Protein AF-A0A965AYB9-F1 (afdb_monomer_lite)

Structure (mmCIF, N/CA/C/O backbone):
data_AF-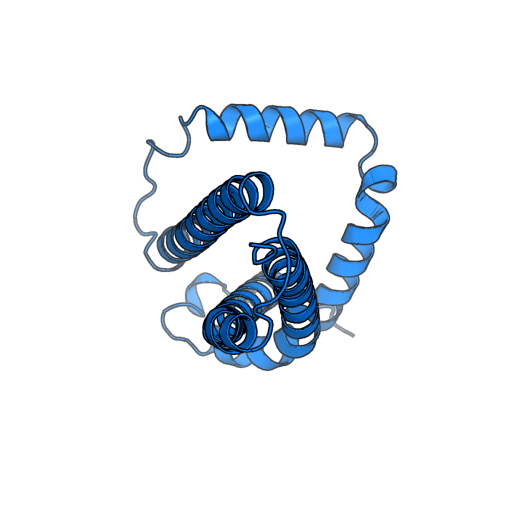A0A965AYB9-F1
#
_entry.id   AF-A0A965AYB9-F1
#
loop_
_atom_site.group_PDB
_atom_site.id
_atom_site.type_symbol
_atom_site.label_atom_id
_atom_site.label_alt_id
_atom_site.label_comp_id
_atom_site.label_asym_id
_atom_site.label_entity_id
_atom_site.label_seq_id
_atom_site.pdbx_PDB_ins_code
_atom_site.Cartn_x
_atom_site.Cartn_y
_atom_site.Cartn_z
_atom_site.occupancy
_atom_site.B_iso_or_equiv
_atom_site.auth_seq_id
_atom_site.auth_comp_id
_atom_site.auth_asym_id
_atom_site.auth_atom_id
_atom_site.pdbx_PDB_model_num
ATOM 1 N N . TYR A 1 1 ? -19.862 4.940 24.174 1.00 39.53 1 TYR A N 1
ATOM 2 C CA . TYR A 1 1 ? -19.036 5.084 22.975 1.00 39.53 1 TYR A CA 1
ATOM 3 C C . TYR A 1 1 ? -18.343 3.786 22.546 1.00 39.53 1 TYR A C 1
ATOM 5 O O . TYR A 1 1 ? -17.367 3.464 23.167 1.00 39.53 1 TYR A O 1
ATOM 13 N N . SER A 1 2 ? -18.783 3.047 21.524 1.00 44.81 2 SER A N 1
ATOM 14 C CA . SER A 1 2 ? -18.111 1.860 20.930 1.00 44.81 2 SER A CA 1
ATOM 15 C C . SER A 1 2 ? -17.650 2.158 19.507 1.00 44.81 2 SER A C 1
ATOM 17 O O . SER A 1 2 ? -17.828 1.369 18.578 1.00 44.81 2 SER A O 1
ATOM 19 N N . ARG A 1 3 ? -17.245 3.408 19.298 1.00 53.06 3 ARG A N 1
ATOM 20 C CA . ARG A 1 3 ? -17.152 3.992 17.964 1.00 53.06 3 ARG A CA 1
ATOM 21 C C . ARG A 1 3 ? -15.819 3.664 17.267 1.00 53.06 3 ARG A C 1
ATOM 23 O O . ARG A 1 3 ? -15.675 4.066 16.118 1.00 53.06 3 ARG A O 1
ATOM 30 N N . GLY A 1 4 ? -14.873 2.973 17.916 1.00 57.94 4 GLY A N 1
ATOM 31 C CA . GLY A 1 4 ? -13.568 2.625 17.340 1.00 57.94 4 GLY A CA 1
ATOM 32 C C . GLY A 1 4 ? -13.512 1.219 16.766 1.00 57.94 4 GLY A C 1
ATOM 33 O O . GLY A 1 4 ? -13.214 1.123 15.589 1.00 57.94 4 GLY A O 1
ATOM 34 N N . LEU A 1 5 ? -13.908 0.159 17.488 1.00 60.31 5 LEU A N 1
ATOM 35 C CA . LEU A 1 5 ? -13.745 -1.230 17.005 1.00 60.31 5 LEU A CA 1
ATOM 36 C C . LEU A 1 5 ? -14.283 -1.453 15.582 1.00 60.31 5 LEU A C 1
ATOM 38 O O . LEU A 1 5 ? -13.597 -2.006 14.729 1.00 60.31 5 LEU A O 1
ATOM 42 N N . VAL A 1 6 ? -15.505 -0.997 15.299 1.00 65.88 6 VAL A N 1
ATOM 43 C CA . VAL A 1 6 ? -16.119 -1.162 13.970 1.00 65.88 6 VAL A CA 1
ATOM 44 C C . VAL A 1 6 ? -15.377 -0.345 12.910 1.00 65.88 6 VAL A C 1
ATOM 46 O O . VAL A 1 6 ? -15.186 -0.812 11.791 1.00 65.88 6 VAL A O 1
ATOM 49 N N . ARG A 1 7 ? -14.918 0.860 13.260 1.00 65.06 7 ARG A N 1
ATOM 50 C CA . ARG A 1 7 ? -14.134 1.713 12.363 1.00 65.06 7 ARG A CA 1
ATOM 51 C C . ARG A 1 7 ? -12.743 1.118 12.109 1.00 65.06 7 ARG A C 1
ATOM 53 O O . ARG A 1 7 ? -12.277 1.182 10.978 1.00 65.06 7 ARG A O 1
ATOM 60 N N . GLU A 1 8 ? -12.129 0.509 13.119 1.00 66.25 8 GLU A N 1
ATOM 61 C CA . GLU A 1 8 ? -10.843 -0.191 13.049 1.00 66.25 8 GLU A CA 1
ATOM 62 C C . GLU A 1 8 ? -10.939 -1.432 12.151 1.00 66.25 8 GLU A C 1
ATOM 64 O O . GLU A 1 8 ? -10.139 -1.605 11.236 1.00 66.25 8 GLU A O 1
ATOM 69 N N . VAL A 1 9 ? -11.968 -2.266 12.346 1.00 73.06 9 VAL A N 1
ATOM 70 C CA . VAL A 1 9 ? -12.203 -3.454 11.512 1.00 73.06 9 VAL A CA 1
ATOM 71 C C . VAL A 1 9 ? -12.482 -3.045 10.067 1.00 73.06 9 VAL A C 1
ATOM 73 O O . VAL A 1 9 ? -11.908 -3.628 9.152 1.00 73.06 9 VAL A O 1
ATOM 76 N N . MET A 1 10 ? -13.290 -2.005 9.836 1.00 67.88 10 MET A N 1
ATOM 77 C CA . MET A 1 10 ? -13.498 -1.474 8.484 1.00 67.88 10 MET A CA 1
ATOM 78 C C . MET A 1 10 ? -12.223 -0.904 7.866 1.00 67.88 10 MET A C 1
ATOM 80 O O . MET A 1 10 ? -12.056 -0.987 6.653 1.00 67.88 10 MET A O 1
ATOM 84 N N . ALA A 1 11 ? -11.322 -0.344 8.672 1.00 69.94 11 ALA A N 1
ATOM 85 C CA . ALA A 1 11 ? -10.041 0.139 8.192 1.00 69.94 11 ALA A CA 1
ATOM 86 C C . ALA A 1 11 ? -9.145 -1.025 7.743 1.00 69.94 11 ALA A C 1
ATOM 88 O O . ALA A 1 11 ? -8.633 -0.986 6.629 1.00 69.94 11 ALA A O 1
ATOM 89 N N . ILE A 1 12 ? -9.035 -2.092 8.540 1.00 76.75 12 ILE A N 1
ATOM 90 C CA . ILE A 1 12 ? -8.299 -3.311 8.160 1.00 76.75 12 ILE A CA 1
ATOM 91 C C . ILE A 1 12 ? -8.902 -3.923 6.890 1.00 76.75 12 ILE A C 1
ATOM 93 O O . ILE A 1 12 ? -8.178 -4.208 5.939 1.00 76.75 12 ILE A O 1
ATOM 97 N N . VAL A 1 13 ? -10.230 -4.056 6.834 1.00 80.44 13 VAL A N 1
ATOM 98 C CA . VAL A 1 13 ? -10.937 -4.543 5.640 1.00 80.44 13 VAL A CA 1
ATOM 99 C C . VAL A 1 13 ? -10.667 -3.639 4.437 1.00 80.44 13 VAL A C 1
ATOM 101 O O . VAL A 1 13 ? -10.411 -4.147 3.354 1.00 80.44 13 VAL A O 1
ATOM 104 N N . GLY A 1 14 ? -10.653 -2.317 4.612 1.00 80.94 14 GLY A N 1
ATOM 105 C CA . GLY A 1 14 ? -10.335 -1.363 3.550 1.00 80.94 14 GLY A CA 1
ATOM 106 C C . GLY A 1 14 ? -8.925 -1.544 2.985 1.00 80.94 14 GLY A C 1
ATOM 107 O O . GLY A 1 14 ? -8.753 -1.491 1.771 1.00 80.94 14 GLY A O 1
ATOM 108 N N . TRP A 1 15 ? -7.936 -1.828 3.836 1.00 83.75 15 TRP A N 1
ATOM 109 C CA . TRP A 1 15 ? -6.570 -2.142 3.404 1.00 83.75 15 TRP A CA 1
ATOM 110 C C . TRP A 1 15 ? -6.481 -3.483 2.673 1.00 83.75 15 TRP A C 1
ATOM 112 O O . TRP A 1 15 ? -5.838 -3.559 1.629 1.00 83.75 15 TRP A O 1
ATOM 122 N N . VAL A 1 16 ? -7.167 -4.519 3.166 1.00 87.38 16 VAL A N 1
ATOM 123 C CA . VAL A 1 16 ? -7.220 -5.832 2.500 1.00 87.38 16 VAL A CA 1
ATOM 124 C C . VAL A 1 16 ? -7.897 -5.723 1.133 1.00 87.38 16 VAL A C 1
ATOM 126 O O . VAL A 1 16 ? -7.363 -6.203 0.138 1.00 87.38 16 VAL A O 1
ATOM 129 N N . VAL A 1 17 ? -9.040 -5.038 1.054 1.00 86.75 17 VAL A N 1
ATOM 130 C CA . VAL A 1 17 ? -9.758 -4.799 -0.206 1.00 86.75 17 VAL A CA 1
ATOM 131 C C . VAL A 1 17 ? -8.903 -3.983 -1.173 1.00 86.75 17 VAL A C 1
ATOM 133 O O . VAL A 1 17 ? -8.857 -4.311 -2.355 1.00 86.75 17 VAL A O 1
ATOM 136 N N . ALA A 1 18 ? -8.190 -2.963 -0.687 1.00 86.06 18 ALA A N 1
ATOM 137 C CA . ALA A 1 18 ? -7.279 -2.186 -1.518 1.00 86.06 18 ALA A CA 1
ATOM 138 C C . ALA A 1 18 ? -6.120 -3.028 -2.057 1.00 86.06 18 ALA A C 1
ATOM 140 O O . ALA A 1 18 ? -5.793 -2.899 -3.233 1.00 86.06 18 ALA A O 1
ATOM 141 N N . ALA A 1 19 ? -5.533 -3.908 -1.242 1.00 87.69 19 ALA A N 1
ATOM 142 C CA . ALA A 1 19 ? -4.457 -4.799 -1.672 1.00 87.69 19 ALA A CA 1
ATOM 143 C C . ALA A 1 19 ? -4.936 -5.792 -2.741 1.00 87.69 19 ALA A C 1
ATOM 145 O O . ALA A 1 19 ? -4.285 -5.946 -3.771 1.00 87.69 19 ALA A O 1
ATOM 146 N N . ILE A 1 20 ? -6.106 -6.407 -2.537 1.00 90.88 20 ILE A N 1
ATOM 147 C CA . ILE A 1 20 ? -6.713 -7.320 -3.517 1.00 90.88 20 ILE A CA 1
ATOM 148 C C . ILE A 1 20 ? -7.018 -6.575 -4.821 1.00 90.88 20 ILE A C 1
ATOM 150 O O . ILE A 1 20 ? -6.674 -7.052 -5.899 1.00 90.88 20 ILE A O 1
ATOM 154 N N . ALA A 1 21 ? -7.627 -5.390 -4.738 1.00 89.44 21 ALA A N 1
ATOM 155 C CA . ALA A 1 21 ? -7.917 -4.576 -5.913 1.00 89.44 21 ALA A CA 1
ATOM 156 C C . ALA A 1 21 ? -6.629 -4.178 -6.649 1.00 89.44 21 ALA A C 1
ATOM 158 O O . ALA A 1 21 ? -6.549 -4.328 -7.863 1.00 89.44 21 ALA A O 1
ATOM 159 N N . ALA A 1 22 ? -5.599 -3.734 -5.930 1.00 89.31 22 ALA A N 1
ATOM 160 C CA . ALA A 1 22 ? -4.306 -3.409 -6.517 1.00 89.31 22 ALA A CA 1
ATOM 161 C C . ALA A 1 22 ? -3.689 -4.600 -7.251 1.00 89.31 22 ALA A C 1
ATOM 163 O O . ALA A 1 22 ? -3.247 -4.445 -8.386 1.00 89.31 22 ALA A O 1
ATOM 164 N N . PHE A 1 23 ? -3.731 -5.794 -6.657 1.00 90.19 23 PHE A N 1
ATOM 165 C CA . PHE A 1 23 ? -3.224 -7.009 -7.288 1.00 90.19 23 PHE A CA 1
ATOM 166 C C . PHE A 1 23 ? -3.955 -7.305 -8.603 1.00 90.19 23 PHE A C 1
ATOM 168 O O . PHE A 1 23 ? -3.322 -7.479 -9.639 1.00 90.19 23 PHE A O 1
ATOM 175 N N . VAL A 1 24 ? -5.291 -7.258 -8.585 1.00 90.94 24 VAL A N 1
ATOM 176 C CA . VAL A 1 24 ? -6.139 -7.568 -9.748 1.00 90.94 24 VAL A CA 1
ATOM 177 C C . VAL A 1 24 ? -6.030 -6.522 -10.864 1.00 90.94 24 VAL A C 1
ATOM 179 O O . VAL A 1 24 ? -6.010 -6.878 -12.040 1.00 90.94 24 VAL A O 1
ATOM 182 N N . PHE A 1 25 ? -5.979 -5.234 -10.522 1.00 88.44 25 PHE A N 1
ATOM 183 C CA . PHE A 1 25 ? -6.026 -4.143 -11.502 1.00 88.44 25 PHE A CA 1
ATOM 184 C C . PHE A 1 25 ? -4.640 -3.655 -11.948 1.00 88.44 25 PHE A C 1
ATOM 186 O O . PHE A 1 25 ? -4.546 -2.976 -12.971 1.00 88.44 25 PHE A O 1
ATOM 193 N N . SER A 1 26 ? -3.560 -4.009 -11.243 1.00 86.75 26 SER A N 1
ATOM 194 C CA . SER A 1 26 ? -2.197 -3.598 -11.613 1.00 86.75 26 SER A CA 1
ATOM 195 C C . SER A 1 26 ? -1.800 -3.924 -13.062 1.00 86.75 26 SER A C 1
ATOM 197 O O . SER A 1 26 ? -1.262 -3.019 -13.705 1.00 86.75 26 SER A O 1
ATOM 199 N N . PRO A 1 27 ? -2.126 -5.096 -13.658 1.00 87.38 27 PRO A N 1
ATOM 200 C CA . PRO A 1 27 ? -1.725 -5.392 -15.037 1.00 87.38 27 PRO A CA 1
ATOM 201 C C . PRO A 1 27 ? -2.463 -4.522 -16.060 1.00 87.38 27 PRO A C 1
ATOM 203 O O . PRO A 1 27 ? -1.925 -4.194 -17.112 1.00 87.38 27 PRO A O 1
ATOM 206 N N . GLN A 1 28 ? -3.694 -4.109 -15.741 1.00 88.25 28 GLN A N 1
ATOM 207 C CA . GLN A 1 28 ? -4.515 -3.255 -16.605 1.00 88.25 28 GLN A CA 1
ATOM 208 C C . GLN A 1 28 ? -4.053 -1.794 -16.570 1.00 88.25 28 GLN A C 1
ATOM 210 O O . GLN A 1 28 ? -4.199 -1.079 -17.556 1.00 88.25 28 GLN A O 1
ATOM 215 N N . VAL A 1 29 ? -3.495 -1.350 -15.441 1.00 84.06 29 VAL A N 1
ATOM 216 C CA . VAL A 1 29 ? -3.020 0.028 -15.229 1.00 84.06 29 VAL A CA 1
ATOM 217 C C . VAL A 1 29 ? -1.563 0.215 -15.664 1.00 84.06 29 VAL A C 1
ATOM 219 O O . VAL A 1 29 ? -1.156 1.326 -15.995 1.00 84.06 29 VAL A O 1
ATOM 222 N N . MET A 1 30 ? -0.800 -0.872 -15.758 1.00 84.81 30 MET A N 1
ATOM 223 C CA . MET A 1 30 ? 0.573 -0.890 -16.263 1.00 84.81 30 MET A CA 1
ATOM 224 C C . MET A 1 30 ? 0.815 -0.162 -17.592 1.00 84.81 30 MET A C 1
ATOM 226 O O . MET A 1 30 ? 1.727 0.671 -17.627 1.00 84.81 30 MET A O 1
ATOM 230 N N . PRO A 1 31 ? 0.043 -0.394 -18.670 1.00 83.75 31 PRO A N 1
ATOM 231 C CA . PRO A 1 31 ? 0.231 0.363 -19.907 1.00 83.75 31 PRO A CA 1
ATOM 232 C C . PRO A 1 31 ? -0.028 1.863 -19.710 1.00 83.75 31 PRO A C 1
ATOM 234 O O . PRO A 1 31 ? 0.747 2.679 -20.200 1.00 83.75 31 PRO A O 1
ATOM 237 N N . LEU A 1 32 ? -1.040 2.235 -18.915 1.00 81.62 32 LEU A N 1
ATOM 238 C CA . LEU A 1 32 ? -1.364 3.640 -18.648 1.00 81.62 32 LEU A CA 1
ATOM 239 C C . LEU A 1 32 ? -0.224 4.347 -17.908 1.00 81.62 32 LEU A C 1
ATOM 241 O O . LEU A 1 32 ? 0.080 5.489 -18.222 1.00 81.62 32 LEU A O 1
ATOM 245 N N . ILE A 1 33 ? 0.419 3.680 -16.944 1.00 76.88 33 ILE A N 1
ATOM 246 C CA . ILE A 1 33 ? 1.554 4.235 -16.190 1.00 76.88 33 ILE A CA 1
ATOM 247 C C . ILE A 1 33 ? 2.756 4.485 -17.111 1.00 76.88 33 ILE A C 1
ATOM 249 O O . ILE A 1 33 ? 3.414 5.520 -16.990 1.00 76.88 33 ILE A O 1
ATOM 253 N N . LYS A 1 34 ? 3.024 3.568 -18.050 1.00 78.25 34 LYS A N 1
ATOM 254 C CA . LYS A 1 34 ? 4.111 3.705 -19.032 1.00 78.25 34 LYS A CA 1
ATOM 255 C C . LYS A 1 34 ? 3.895 4.862 -20.008 1.00 78.25 34 LYS A C 1
ATOM 257 O O . LYS A 1 34 ? 4.865 5.473 -20.443 1.00 78.25 34 LYS A O 1
ATOM 262 N N . GLU A 1 35 ? 2.645 5.190 -20.327 1.00 80.12 35 GLU A N 1
ATOM 263 C CA . GLU A 1 35 ? 2.304 6.312 -21.211 1.00 80.12 35 GLU A CA 1
ATOM 264 C C . GLU A 1 35 ? 2.438 7.687 -20.540 1.00 80.12 35 GLU A C 1
ATOM 266 O O . GLU A 1 35 ? 2.436 8.711 -21.225 1.00 80.12 35 GLU A O 1
ATOM 271 N N . ILE A 1 36 ? 2.579 7.750 -19.210 1.00 75.81 36 ILE A N 1
ATOM 272 C CA . ILE A 1 36 ? 2.724 9.02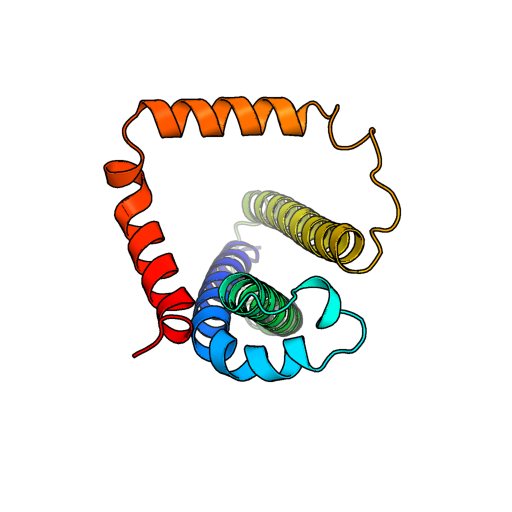4 -18.504 1.00 75.81 36 ILE A CA 1
ATOM 273 C C . ILE A 1 36 ? 4.102 9.616 -18.837 1.00 75.81 36 ILE A C 1
ATOM 275 O O . ILE A 1 36 ? 5.117 9.053 -18.425 1.00 75.81 36 ILE A O 1
ATOM 279 N N . PRO A 1 37 ? 4.186 10.791 -19.487 1.00 65.44 37 PRO A N 1
ATOM 280 C CA . PRO A 1 37 ? 5.450 11.335 -19.992 1.00 65.44 37 PRO A CA 1
ATOM 281 C C . PRO A 1 37 ? 6.475 11.649 -18.893 1.00 65.44 37 PRO A C 1
ATOM 283 O O . PRO A 1 37 ? 7.670 11.677 -19.164 1.00 65.44 37 PRO A O 1
ATOM 286 N N . MET A 1 38 ? 6.023 11.854 -17.652 1.00 69.75 38 MET A N 1
ATOM 287 C CA . MET A 1 38 ? 6.892 12.097 -16.495 1.00 69.75 38 MET A CA 1
ATOM 288 C C . MET A 1 38 ? 7.327 10.812 -15.773 1.00 69.75 38 MET A C 1
ATOM 290 O O . MET A 1 38 ? 8.223 10.877 -14.947 1.00 69.75 38 MET A O 1
ATOM 294 N N . VAL A 1 39 ? 6.687 9.662 -16.025 1.00 66.44 39 VAL A N 1
ATOM 295 C CA . VAL A 1 39 ? 6.908 8.409 -15.271 1.00 66.44 39 VAL A CA 1
ATOM 296 C C . VAL A 1 39 ? 7.441 7.298 -16.179 1.00 66.44 39 VAL A C 1
ATOM 298 O O . VAL A 1 39 ? 8.356 6.578 -15.790 1.00 66.44 39 VAL A O 1
ATOM 301 N N . GLY A 1 40 ? 6.944 7.201 -17.413 1.00 67.56 40 GLY A N 1
ATOM 302 C CA . GLY A 1 40 ? 7.389 6.243 -18.428 1.00 67.56 40 GLY A CA 1
ATOM 303 C C . GLY A 1 40 ? 8.907 6.225 -18.651 1.00 67.56 40 GLY A C 1
ATOM 304 O O . GLY A 1 40 ? 9.501 5.152 -18.562 1.00 67.56 40 GLY A O 1
ATOM 305 N N . PRO A 1 41 ? 9.578 7.381 -18.838 1.00 69.56 41 PRO A N 1
ATOM 306 C CA . PRO A 1 41 ? 11.035 7.423 -19.004 1.00 69.56 41 PRO A CA 1
ATOM 307 C C . PRO A 1 41 ? 11.823 6.968 -17.766 1.00 69.56 41 PRO A C 1
ATOM 309 O O . PRO A 1 41 ? 12.966 6.545 -17.890 1.00 69.56 41 PRO A O 1
ATOM 312 N N . ILE A 1 42 ? 11.221 7.067 -16.577 1.00 68.06 42 ILE A N 1
ATOM 313 C CA . ILE A 1 42 ? 11.852 6.766 -15.283 1.00 68.06 42 ILE A CA 1
ATOM 314 C C . ILE A 1 42 ? 11.776 5.269 -14.982 1.00 68.06 42 ILE A C 1
ATOM 316 O O . ILE A 1 42 ? 12.716 4.688 -14.447 1.00 68.06 42 ILE A O 1
ATOM 320 N N . LEU A 1 43 ? 10.662 4.638 -15.354 1.00 72.00 43 LEU A N 1
ATOM 321 C CA . LEU A 1 43 ? 10.470 3.193 -15.229 1.00 72.00 43 LEU A CA 1
ATOM 322 C C . LEU A 1 43 ? 11.262 2.404 -16.284 1.00 72.00 43 LEU A C 1
ATOM 324 O O . LEU A 1 43 ? 11.564 1.229 -16.065 1.00 72.00 43 LEU A O 1
ATOM 328 N N . GLY A 1 44 ? 11.619 3.049 -17.401 1.00 71.38 44 GLY A N 1
ATOM 329 C CA . GLY A 1 44 ? 12.345 2.439 -18.513 1.00 71.38 44 GLY A CA 1
ATOM 330 C C . GLY A 1 44 ? 11.564 1.301 -19.181 1.00 71.38 44 GLY A C 1
ATOM 331 O O . GLY A 1 44 ? 10.345 1.181 -19.041 1.00 71.38 44 GLY A O 1
ATOM 332 N N . ASP A 1 45 ? 12.279 0.420 -19.882 1.00 72.81 45 ASP A N 1
ATOM 333 C CA . ASP A 1 45 ? 11.689 -0.772 -20.515 1.00 72.81 45 ASP A CA 1
ATOM 334 C C . ASP A 1 45 ? 11.408 -1.913 -19.519 1.00 72.81 45 ASP A C 1
ATOM 336 O O . ASP A 1 45 ? 10.851 -2.953 -19.877 1.00 72.81 45 ASP A O 1
ATOM 340 N N . SER A 1 46 ? 11.737 -1.710 -18.241 1.00 80.56 46 SER A N 1
ATOM 341 C CA . SER A 1 46 ? 11.598 -2.707 -17.186 1.00 80.56 46 SER A CA 1
ATOM 342 C C . SER A 1 46 ? 10.128 -2.980 -16.873 1.00 80.56 46 SER A C 1
ATOM 344 O O . SER A 1 46 ? 9.423 -2.192 -16.229 1.00 80.56 46 SER A O 1
ATOM 346 N N . CYS A 1 47 ? 9.656 -4.139 -17.327 1.00 83.00 47 CYS A N 1
ATOM 347 C CA . CYS A 1 47 ? 8.296 -4.599 -17.079 1.00 83.00 47 CYS A CA 1
ATOM 348 C C . CYS A 1 47 ? 8.016 -4.753 -15.572 1.00 83.00 47 CYS A C 1
ATOM 350 O O . CYS A 1 47 ? 7.017 -4.229 -15.081 1.00 83.00 47 CYS A O 1
ATOM 352 N N . GLU A 1 48 ? 8.944 -5.350 -14.822 1.00 83.50 48 GLU A N 1
ATOM 353 C CA . GLU A 1 48 ? 8.815 -5.569 -13.374 1.00 83.50 48 GLU A CA 1
ATOM 354 C C . GLU A 1 48 ? 8.626 -4.262 -12.587 1.00 83.50 48 GLU A C 1
ATOM 356 O O . GLU A 1 48 ? 7.722 -4.133 -11.762 1.00 83.50 48 GLU A O 1
ATOM 361 N N . LEU A 1 49 ? 9.430 -3.240 -12.888 1.00 80.25 49 LEU A N 1
ATOM 362 C CA . LEU A 1 49 ? 9.302 -1.926 -12.250 1.00 80.25 49 LEU A CA 1
ATOM 363 C C . LEU A 1 49 ? 7.952 -1.275 -12.564 1.00 80.25 49 LEU A C 1
ATOM 365 O O . LEU A 1 49 ? 7.334 -0.651 -11.699 1.00 80.25 49 LEU A O 1
ATOM 369 N N . SER A 1 50 ? 7.464 -1.460 -13.789 1.00 83.19 50 SER A N 1
ATOM 370 C CA . SER A 1 50 ? 6.195 -0.888 -14.229 1.00 83.19 50 SER A CA 1
ATOM 371 C C . SER A 1 50 ? 4.992 -1.548 -13.558 1.00 83.19 50 SER A C 1
ATOM 373 O O . SER A 1 50 ? 4.059 -0.845 -13.164 1.00 83.19 50 SER A O 1
ATOM 375 N N . ILE A 1 51 ? 4.999 -2.873 -13.378 1.00 85.81 51 ILE A N 1
ATOM 376 C CA . ILE A 1 51 ? 3.900 -3.571 -12.697 1.00 85.81 51 ILE A CA 1
ATOM 377 C C . ILE A 1 51 ? 3.860 -3.224 -11.201 1.00 85.81 51 ILE A C 1
ATOM 379 O O . ILE A 1 51 ? 2.782 -2.956 -10.667 1.00 85.81 51 ILE A O 1
ATOM 383 N N . ILE A 1 52 ? 5.021 -3.091 -10.547 1.00 82.75 52 ILE A N 1
ATOM 384 C CA . ILE A 1 52 ? 5.117 -2.664 -9.141 1.00 82.75 52 ILE A CA 1
ATOM 385 C C . ILE A 1 52 ? 4.602 -1.228 -8.967 1.00 82.75 52 ILE A C 1
ATOM 387 O O . ILE A 1 52 ? 3.798 -0.958 -8.071 1.00 82.75 52 ILE A O 1
ATOM 391 N N . ALA A 1 53 ? 5.009 -0.304 -9.843 1.00 84.00 53 ALA A N 1
ATOM 392 C CA . ALA A 1 53 ? 4.525 1.076 -9.818 1.00 84.00 53 ALA A CA 1
ATOM 393 C C . ALA A 1 53 ? 3.000 1.153 -10.017 1.00 84.00 53 ALA A C 1
ATOM 395 O O . ALA A 1 53 ? 2.311 1.925 -9.347 1.00 84.00 53 ALA A O 1
ATOM 396 N N . SER A 1 54 ? 2.460 0.303 -10.889 1.00 85.00 54 SER A N 1
ATOM 397 C CA . SER A 1 54 ? 1.023 0.228 -11.174 1.00 85.00 54 SER A CA 1
ATOM 398 C C . SER A 1 54 ? 0.232 -0.326 -10.002 1.00 85.00 54 SER A C 1
ATOM 400 O O . SER A 1 54 ? -0.807 0.228 -9.643 1.00 85.00 54 SER A O 1
ATOM 402 N N . PHE A 1 55 ? 0.749 -1.370 -9.352 1.00 88.75 55 PHE A N 1
ATOM 403 C CA . PHE A 1 55 ? 0.201 -1.881 -8.101 1.00 88.75 55 PHE A CA 1
ATOM 404 C C . PHE A 1 55 ? 0.139 -0.778 -7.040 1.00 88.75 55 PHE A C 1
ATOM 406 O O . PHE A 1 55 ? -0.927 -0.533 -6.474 1.00 88.75 55 PHE A O 1
ATOM 413 N N . ALA A 1 56 ? 1.242 -0.057 -6.816 1.00 85.12 56 ALA A N 1
ATOM 414 C CA . ALA A 1 56 ? 1.301 1.022 -5.832 1.00 85.12 56 ALA A CA 1
ATOM 415 C C . ALA A 1 56 ? 0.308 2.157 -6.144 1.00 85.12 56 ALA A C 1
ATOM 417 O O . ALA A 1 56 ? -0.376 2.650 -5.242 1.00 85.12 56 ALA A O 1
ATOM 418 N N . ALA A 1 57 ? 0.183 2.544 -7.416 1.00 83.62 57 ALA A N 1
ATOM 419 C CA . ALA A 1 57 ? -0.752 3.575 -7.850 1.00 83.62 57 ALA A CA 1
ATOM 420 C C . ALA A 1 57 ? -2.214 3.169 -7.610 1.00 83.62 57 ALA A C 1
ATOM 422 O O . ALA A 1 57 ? -2.972 3.923 -6.994 1.00 83.62 57 ALA A O 1
ATOM 423 N N . VAL A 1 58 ? -2.609 1.963 -8.034 1.00 85.56 58 VAL A N 1
ATOM 424 C CA . VAL A 1 58 ? -3.969 1.453 -7.804 1.00 85.56 58 VAL A CA 1
ATOM 425 C C . VAL A 1 58 ? -4.252 1.335 -6.312 1.00 85.56 58 VAL A C 1
ATOM 427 O O . VAL A 1 58 ? -5.301 1.779 -5.848 1.00 85.56 58 VAL A O 1
ATOM 430 N N . PHE A 1 59 ? -3.308 0.789 -5.548 1.00 85.81 59 PHE A N 1
ATOM 431 C CA . PHE A 1 59 ? -3.429 0.650 -4.104 1.00 85.81 59 PHE A CA 1
ATOM 432 C C . PHE A 1 59 ? -3.703 1.994 -3.419 1.00 85.81 59 PHE A C 1
ATOM 434 O O . PHE A 1 59 ? -4.645 2.113 -2.631 1.00 85.81 59 PHE A O 1
ATOM 441 N N . ALA A 1 60 ? -2.936 3.029 -3.773 1.00 80.62 60 ALA A N 1
ATOM 442 C CA . ALA A 1 60 ? -3.112 4.376 -3.246 1.00 80.62 60 ALA A CA 1
ATOM 443 C C . ALA A 1 60 ? -4.483 4.969 -3.611 1.00 80.62 60 ALA A C 1
ATOM 445 O O . ALA A 1 60 ? -5.159 5.531 -2.745 1.00 80.62 60 ALA A O 1
ATOM 446 N N . ILE A 1 61 ? -4.924 4.812 -4.864 1.00 80.88 61 ILE A N 1
ATOM 447 C CA . ILE A 1 61 ? -6.229 5.301 -5.332 1.00 80.88 61 ILE A CA 1
ATOM 448 C C . ILE A 1 61 ? -7.368 4.601 -4.584 1.00 80.88 61 ILE A C 1
ATOM 450 O O . ILE A 1 61 ? -8.265 5.267 -4.064 1.00 80.88 61 ILE A O 1
ATOM 454 N N . VAL A 1 62 ? -7.329 3.272 -4.472 1.00 82.44 62 VAL A N 1
ATOM 455 C CA . VAL A 1 62 ? -8.380 2.506 -3.788 1.00 82.44 62 VAL A CA 1
ATOM 456 C C . VAL A 1 62 ? -8.418 2.844 -2.299 1.00 82.44 62 VAL A C 1
ATOM 458 O O . VAL A 1 62 ? -9.504 3.030 -1.750 1.00 82.44 62 VAL A O 1
ATOM 461 N N . LEU A 1 63 ? -7.265 3.017 -1.646 1.00 77.12 63 LEU A N 1
ATOM 462 C CA . LEU A 1 63 ? -7.209 3.484 -0.260 1.00 77.12 63 LEU A CA 1
ATOM 463 C C . LEU A 1 63 ? -7.762 4.899 -0.089 1.00 77.12 63 LEU A C 1
ATOM 465 O O . LEU A 1 63 ? -8.439 5.170 0.906 1.00 77.12 63 LEU A O 1
ATOM 469 N N . LEU A 1 64 ? -7.492 5.804 -1.030 1.00 73.31 64 LEU A N 1
ATOM 470 C CA . LEU A 1 64 ? -8.026 7.164 -1.016 1.00 73.31 64 LEU A CA 1
ATOM 471 C C . LEU A 1 64 ? -9.553 7.142 -1.112 1.00 73.31 64 LEU A C 1
ATOM 473 O O . LEU A 1 64 ? -10.226 7.783 -0.302 1.00 73.31 64 LEU A O 1
ATOM 477 N N . ILE A 1 65 ? -10.091 6.346 -2.038 1.00 72.88 65 ILE A N 1
ATOM 478 C CA . ILE A 1 65 ? -11.530 6.140 -2.209 1.00 72.88 65 ILE A CA 1
ATOM 479 C C . ILE A 1 65 ? -12.128 5.529 -0.935 1.00 72.88 65 ILE A C 1
ATOM 481 O O . ILE A 1 65 ? -13.036 6.113 -0.346 1.00 72.88 65 ILE A O 1
ATOM 485 N N . ALA A 1 66 ? -11.588 4.408 -0.445 1.00 71.81 66 ALA A N 1
ATOM 486 C CA . ALA A 1 66 ? -12.063 3.732 0.766 1.00 71.81 66 ALA A CA 1
ATOM 487 C C . ALA A 1 66 ? -12.068 4.669 1.984 1.00 71.81 66 ALA A C 1
ATOM 489 O O . ALA A 1 66 ? -13.022 4.700 2.761 1.00 71.81 66 ALA A O 1
ATOM 490 N N . SER A 1 67 ? -11.041 5.509 2.104 1.00 65.44 67 SER A N 1
ATOM 491 C CA . SER A 1 67 ? -10.917 6.498 3.172 1.00 65.44 67 SER A CA 1
ATOM 492 C C . SER A 1 67 ? -11.990 7.586 3.151 1.00 65.44 67 SER A C 1
ATOM 494 O O . SER A 1 67 ? -12.281 8.160 4.203 1.00 65.44 67 SER A O 1
ATOM 496 N N . PHE A 1 68 ? -12.568 7.882 1.985 1.00 62.94 68 PHE A N 1
ATOM 497 C CA . PHE A 1 68 ? -13.683 8.817 1.848 1.00 62.94 68 PHE A CA 1
ATOM 498 C C . PHE A 1 68 ? -15.005 8.209 2.350 1.00 62.94 68 PHE A C 1
ATOM 500 O O . PHE A 1 68 ? -15.850 8.919 2.894 1.00 62.94 68 PHE A O 1
ATOM 507 N N . PHE A 1 69 ? -15.164 6.884 2.256 1.00 59.69 69 PHE A N 1
ATOM 508 C CA . PHE A 1 69 ? -16.362 6.164 2.711 1.00 59.69 69 PHE A CA 1
ATOM 509 C C . PHE A 1 69 ? -16.364 5.834 4.216 1.00 59.69 69 PHE A C 1
ATOM 511 O O . PHE A 1 69 ? -17.432 5.737 4.826 1.00 59.69 69 PHE A O 1
ATOM 518 N N . THR A 1 70 ? -15.196 5.731 4.855 1.00 57.34 70 THR A N 1
ATOM 519 C CA . THR A 1 70 ? -15.051 5.466 6.302 1.00 57.34 70 THR A CA 1
ATOM 520 C C . THR A 1 70 ? -15.828 6.427 7.228 1.00 57.34 70 THR A C 1
ATOM 522 O O . THR A 1 70 ? -16.476 5.951 8.171 1.00 57.34 70 THR A O 1
ATOM 525 N N . PRO A 1 71 ? -15.824 7.765 7.033 1.00 52.91 71 PRO A N 1
ATOM 526 C CA . PRO A 1 71 ? -16.614 8.663 7.877 1.00 52.91 71 PRO A CA 1
ATOM 527 C C . PRO A 1 71 ? -18.130 8.481 7.689 1.00 52.91 71 PRO A C 1
ATOM 529 O O . PRO A 1 71 ? -18.861 8.545 8.681 1.00 52.91 71 PRO A O 1
ATOM 532 N N . LEU A 1 72 ? -18.595 8.174 6.470 1.00 50.97 72 LEU A N 1
ATOM 533 C CA . LEU A 1 72 ? -20.017 8.001 6.142 1.00 50.97 72 LEU A CA 1
ATOM 534 C C . LEU A 1 72 ? -20.638 6.784 6.848 1.00 50.97 72 LEU A C 1
ATOM 536 O O . LEU A 1 72 ? -21.711 6.904 7.436 1.00 50.97 72 LEU A O 1
ATOM 540 N N . LEU A 1 73 ? -19.946 5.640 6.888 1.00 49.66 73 LEU A N 1
ATOM 541 C CA . LEU A 1 73 ? -20.456 4.435 7.564 1.00 49.66 73 LEU A CA 1
ATOM 542 C C . LEU A 1 73 ? -20.439 4.552 9.094 1.00 49.66 73 LEU A C 1
ATOM 544 O O . LEU A 1 73 ? -21.331 4.045 9.771 1.00 49.66 73 LEU A O 1
ATOM 548 N N . SER A 1 74 ? -19.475 5.283 9.658 1.00 47.38 74 SER A N 1
ATOM 549 C CA . SER A 1 74 ? -19.380 5.474 11.113 1.00 47.38 74 SER A CA 1
ATOM 550 C C . SER A 1 74 ? -20.530 6.295 11.721 1.00 47.38 74 SER A C 1
ATOM 552 O O . SER A 1 74 ? -20.792 6.201 12.919 1.00 47.38 74 SER A O 1
ATOM 554 N N . SER A 1 75 ? -21.242 7.071 10.896 1.00 50.03 75 SER A N 1
ATOM 555 C CA . SER A 1 75 ? -22.444 7.820 11.285 1.00 50.03 75 SER A CA 1
ATOM 556 C C . SER A 1 75 ? -23.624 6.893 11.625 1.00 50.03 75 SER A C 1
ATOM 558 O O . SER A 1 75 ? -24.402 7.177 12.538 1.00 50.03 75 SER A O 1
ATOM 560 N N . VAL A 1 76 ? -23.711 5.740 10.950 1.00 52.88 76 VAL A N 1
ATOM 561 C CA . VAL A 1 76 ? -24.868 4.828 10.980 1.00 52.88 76 VAL A CA 1
ATOM 562 C C . VAL A 1 76 ? -24.869 3.900 12.212 1.00 52.88 76 VAL A C 1
ATOM 564 O O . VAL A 1 76 ? -25.926 3.453 12.648 1.00 52.88 76 VAL A O 1
ATOM 567 N N . ILE A 1 77 ? -23.711 3.646 12.838 1.00 53.34 77 ILE A N 1
ATOM 568 C CA . ILE A 1 77 ? -23.508 2.547 13.816 1.00 53.34 77 ILE A CA 1
ATOM 569 C C . ILE A 1 77 ? -23.348 3.062 15.267 1.00 53.34 77 ILE A C 1
ATOM 571 O O . ILE A 1 77 ? -22.619 2.516 16.096 1.00 53.34 77 ILE A O 1
ATOM 575 N N . ASN A 1 78 ? -24.021 4.156 15.626 1.00 47.81 78 ASN A N 1
ATOM 576 C CA . ASN A 1 78 ? -23.867 4.788 16.942 1.00 47.81 78 ASN A CA 1
ATOM 577 C C . ASN A 1 78 ? -24.663 4.104 18.077 1.00 47.81 78 ASN A C 1
ATOM 579 O O . ASN A 1 78 ? -25.625 4.689 18.568 1.00 47.81 78 ASN A O 1
ATOM 583 N N . LYS A 1 79 ? -24.232 2.927 18.573 1.00 50.53 79 LYS A N 1
ATOM 584 C CA . LYS A 1 79 ? -24.649 2.361 19.887 1.00 50.53 79 LYS A CA 1
ATOM 585 C C . LYS A 1 79 ? -23.630 1.360 20.482 1.00 50.53 79 LYS A C 1
ATOM 587 O O . LYS A 1 79 ? -23.668 0.192 20.132 1.00 50.53 79 LYS A O 1
ATOM 592 N N . SER A 1 80 ? -22.781 1.771 21.429 1.00 53.62 80 SER A N 1
ATOM 593 C CA . SER A 1 80 ? -22.224 0.940 22.542 1.00 53.62 80 SER A CA 1
ATOM 594 C C . SER A 1 80 ? -21.192 1.772 23.338 1.00 53.62 80 SER A C 1
ATOM 596 O O . SER A 1 80 ? -21.050 2.946 23.011 1.00 53.62 80 SER A O 1
ATOM 598 N N . MET A 1 81 ? -20.592 1.288 24.443 1.00 51.62 81 MET A N 1
ATOM 599 C CA . MET A 1 81 ? -20.018 2.041 25.592 1.00 51.62 81 MET A CA 1
ATOM 600 C C . MET A 1 81 ? -18.472 2.031 25.807 1.00 51.62 81 MET A C 1
ATOM 602 O O . MET A 1 81 ? -18.012 2.722 26.709 1.00 51.62 81 MET A O 1
ATOM 606 N N . LEU A 1 82 ? -17.653 1.385 24.970 1.00 52.12 82 LEU A N 1
ATOM 607 C CA . LEU A 1 82 ? -16.185 1.202 25.142 1.00 52.12 82 LEU A CA 1
ATOM 608 C C . LEU A 1 82 ? -15.242 2.294 24.538 1.00 52.12 82 LEU A C 1
ATOM 610 O O . LEU A 1 82 ? -14.505 2.044 23.594 1.00 52.12 82 LEU A O 1
ATOM 614 N N . GLY A 1 83 ? -15.259 3.533 25.051 1.00 55.12 83 GLY A N 1
ATOM 615 C CA . GLY A 1 83 ? -14.806 4.705 24.266 1.00 55.12 83 GLY A CA 1
ATOM 616 C C . GLY A 1 83 ? -13.331 5.131 24.306 1.00 55.12 83 GLY A C 1
ATOM 617 O O . GLY A 1 83 ? -12.960 5.978 23.501 1.00 55.12 83 GLY A O 1
ATOM 618 N N . LYS A 1 84 ? -12.502 4.629 25.233 1.00 53.00 84 LYS A N 1
ATOM 619 C CA . LYS A 1 84 ? -11.146 5.181 25.482 1.00 53.00 84 LYS A CA 1
ATOM 620 C C . LYS A 1 84 ? -10.002 4.410 24.810 1.00 53.00 84 LYS A C 1
ATOM 622 O O . LYS A 1 84 ? -9.079 5.038 24.309 1.00 53.00 84 LYS A O 1
ATOM 627 N N . LEU A 1 85 ? -10.072 3.078 24.760 1.00 51.38 85 LEU A N 1
ATOM 628 C CA . LEU A 1 85 ? -9.069 2.234 24.085 1.00 51.38 85 LEU A CA 1
ATOM 629 C C . LEU A 1 85 ? -9.161 2.365 22.550 1.00 51.38 85 LEU A C 1
ATOM 631 O O . LEU A 1 85 ? -8.160 2.462 21.847 1.00 51.38 85 LEU A O 1
ATOM 635 N N . ASP A 1 86 ? -10.392 2.486 22.062 1.00 52.84 86 ASP A N 1
ATOM 636 C CA . ASP A 1 86 ? -10.761 2.762 20.672 1.00 52.84 86 ASP A CA 1
ATOM 637 C C . ASP A 1 86 ? -10.192 4.096 20.136 1.00 52.84 86 ASP A C 1
ATOM 639 O O . ASP A 1 86 ? -9.974 4.256 18.938 1.00 52.84 86 ASP A O 1
ATOM 643 N N . GLN A 1 87 ? -9.936 5.075 21.011 1.00 54.81 87 GLN A N 1
ATOM 644 C CA . GLN A 1 87 ? -9.431 6.394 20.617 1.00 54.81 87 GLN A CA 1
ATOM 645 C C . GLN A 1 87 ? -7.913 6.395 20.381 1.00 54.81 87 GLN A C 1
ATOM 647 O O . GLN A 1 87 ? -7.432 7.095 19.489 1.00 54.81 87 GLN A O 1
ATOM 652 N N . SER A 1 88 ? -7.157 5.608 21.154 1.00 56.22 88 SER A N 1
ATOM 653 C CA . SER A 1 88 ? -5.707 5.479 20.979 1.00 56.22 88 SER A CA 1
ATOM 654 C C . SER A 1 88 ? -5.339 4.671 19.737 1.00 56.22 88 SER A C 1
ATOM 656 O O . SER A 1 88 ? -4.381 5.023 19.055 1.00 56.22 88 SER A O 1
ATOM 658 N N . LEU A 1 89 ? -6.114 3.632 19.410 1.00 51.06 89 LEU A N 1
ATOM 659 C CA . LEU A 1 89 ? -5.884 2.809 18.218 1.00 51.06 89 LEU A CA 1
ATOM 660 C C . LEU A 1 89 ? -6.162 3.605 16.935 1.00 51.06 89 LEU A C 1
ATOM 662 O O . LEU A 1 89 ? -5.274 3.719 16.091 1.00 51.06 89 LEU A O 1
ATOM 666 N N . GLY A 1 90 ? -7.291 4.321 16.873 1.00 53.69 90 GLY A N 1
ATOM 667 C CA . GLY A 1 90 ? -7.590 5.218 15.755 1.00 53.69 90 GLY A CA 1
ATOM 668 C C . GLY A 1 90 ? -6.571 6.355 15.568 1.00 53.69 90 GLY A C 1
ATOM 669 O O . GLY A 1 90 ? -6.318 6.770 14.436 1.00 53.69 90 GLY A O 1
ATOM 670 N N . PHE A 1 91 ? -5.949 6.846 16.649 1.00 57.47 91 PHE A N 1
ATOM 671 C CA . PHE A 1 91 ? -4.840 7.806 16.570 1.00 57.47 91 PHE A CA 1
ATOM 672 C C . PHE A 1 91 ? -3.581 7.169 15.966 1.00 57.47 91 PHE A C 1
ATOM 674 O O . PHE A 1 91 ? -3.020 7.721 15.021 1.00 57.47 91 PHE A O 1
ATOM 681 N N . ILE A 1 92 ? -3.173 5.988 16.447 1.00 56.38 92 ILE A N 1
ATOM 682 C CA . ILE A 1 92 ? -2.024 5.238 15.912 1.00 56.38 92 ILE A CA 1
ATOM 683 C C . ILE A 1 92 ? -2.242 4.903 14.431 1.00 56.38 92 ILE A C 1
ATOM 685 O O . ILE A 1 92 ? -1.345 5.102 13.617 1.00 56.38 92 ILE A O 1
ATOM 689 N N . PHE A 1 93 ? -3.444 4.474 14.050 1.00 54.75 93 PHE A N 1
ATOM 690 C CA . PHE A 1 93 ? -3.789 4.198 12.658 1.00 54.75 93 PHE A CA 1
ATOM 691 C C . PHE A 1 93 ? -3.773 5.463 11.785 1.00 54.75 93 PHE A C 1
ATOM 693 O O . PHE A 1 93 ? -3.271 5.440 10.662 1.00 54.75 93 PHE A O 1
ATOM 700 N N . GLY A 1 94 ? -4.264 6.594 12.303 1.00 58.62 94 GLY A N 1
ATOM 701 C CA . GLY A 1 94 ? -4.145 7.895 11.640 1.00 58.62 94 GLY A CA 1
ATOM 702 C C . GLY A 1 94 ? -2.688 8.302 11.402 1.00 58.62 94 GLY A C 1
ATOM 703 O O . GLY A 1 94 ? -2.355 8.772 10.314 1.00 58.62 94 GLY A O 1
ATOM 704 N N . VAL A 1 95 ? -1.812 8.054 12.378 1.00 61.91 95 VAL A N 1
ATOM 705 C CA . VAL A 1 95 ? -0.362 8.271 12.261 1.00 61.91 95 VAL A CA 1
ATOM 706 C C . VAL A 1 95 ? 0.251 7.342 11.213 1.00 61.91 95 VAL A C 1
ATOM 708 O O . VAL A 1 95 ? 0.949 7.824 10.327 1.00 61.91 95 VAL A O 1
ATOM 711 N N . LEU A 1 96 ? -0.055 6.042 11.243 1.00 53.97 96 LEU A N 1
ATOM 712 C CA . LEU A 1 96 ? 0.425 5.072 10.249 1.00 53.97 96 LEU A CA 1
ATOM 713 C C . LEU A 1 9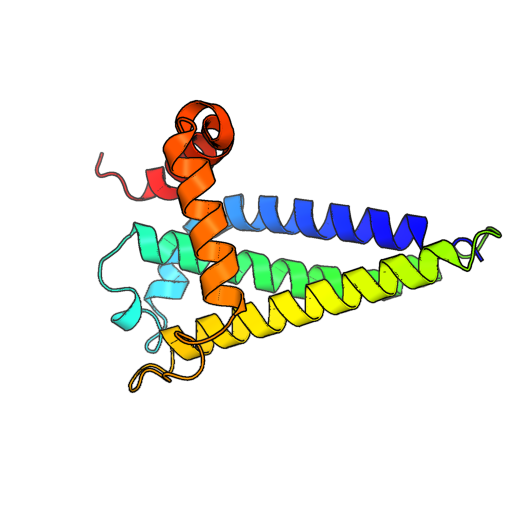6 ? -0.017 5.437 8.828 1.00 53.97 96 LEU A C 1
ATOM 715 O O . LEU A 1 96 ? 0.773 5.353 7.892 1.00 53.97 96 LEU A O 1
ATOM 719 N N . ARG A 1 97 ? -1.254 5.914 8.660 1.00 62.88 97 ARG A N 1
ATOM 720 C CA . ARG A 1 97 ? -1.748 6.418 7.375 1.00 62.88 97 ARG A CA 1
ATOM 721 C C . ARG A 1 97 ? -1.023 7.692 6.942 1.00 62.88 97 ARG A C 1
ATOM 723 O O . ARG A 1 97 ? -0.708 7.828 5.765 1.00 62.88 97 ARG A O 1
ATOM 730 N N . GLY A 1 98 ? -0.752 8.609 7.870 1.00 66.69 98 GLY A N 1
ATOM 731 C CA . GLY A 1 98 ? 0.079 9.786 7.609 1.00 66.69 98 GLY A CA 1
ATOM 732 C C . GLY A 1 98 ? 1.477 9.394 7.128 1.00 66.69 98 GLY A C 1
ATOM 733 O O . GLY A 1 98 ? 1.932 9.907 6.112 1.00 66.69 98 GLY A O 1
ATOM 734 N N . ILE A 1 99 ? 2.106 8.421 7.793 1.00 65.31 99 ILE A N 1
ATOM 735 C CA . ILE A 1 99 ? 3.405 7.856 7.405 1.00 65.31 99 ILE A CA 1
ATOM 736 C C . ILE A 1 99 ? 3.329 7.229 6.010 1.00 65.31 99 ILE A C 1
ATOM 738 O O . ILE A 1 99 ? 4.184 7.516 5.183 1.00 65.31 99 ILE A O 1
ATOM 742 N N . ALA A 1 100 ? 2.299 6.430 5.718 1.00 61.25 100 ALA A N 1
ATOM 743 C CA . ALA A 1 100 ? 2.123 5.811 4.406 1.00 61.25 100 ALA A CA 1
ATOM 744 C C . ALA A 1 100 ? 1.951 6.854 3.289 1.00 61.25 100 ALA A C 1
ATOM 746 O O . ALA A 1 100 ? 2.578 6.740 2.242 1.00 61.25 100 ALA A O 1
ATOM 747 N N . LEU A 1 101 ? 1.150 7.902 3.514 1.00 70.31 101 LEU A N 1
ATOM 748 C CA . LEU A 1 101 ? 0.976 8.991 2.546 1.00 70.31 101 LEU A CA 1
ATOM 749 C C . LEU A 1 101 ? 2.266 9.792 2.342 1.00 70.31 101 LEU A C 1
ATOM 751 O O . LEU A 1 101 ? 2.590 10.135 1.207 1.00 70.31 101 LEU A O 1
ATOM 755 N N . ILE A 1 102 ? 3.019 10.055 3.414 1.00 70.75 102 ILE A N 1
ATOM 756 C CA . ILE A 1 102 ? 4.339 10.687 3.323 1.00 70.75 102 ILE A CA 1
ATOM 757 C C . ILE A 1 102 ? 5.305 9.782 2.555 1.00 70.75 102 ILE A C 1
ATOM 759 O O . ILE A 1 102 ? 5.993 10.279 1.676 1.00 70.75 102 ILE A O 1
ATOM 763 N N . ALA A 1 103 ? 5.329 8.474 2.820 1.00 57.84 103 ALA A N 1
ATOM 764 C CA . ALA A 1 103 ? 6.186 7.512 2.126 1.00 57.84 103 ALA A CA 1
ATOM 765 C C . ALA A 1 103 ? 5.855 7.416 0.630 1.00 57.84 103 ALA A C 1
ATOM 767 O O . ALA A 1 103 ? 6.764 7.419 -0.193 1.00 57.84 103 ALA A O 1
ATOM 768 N N . ILE A 1 104 ? 4.568 7.411 0.266 1.00 68.19 104 ILE A N 1
ATOM 769 C CA . ILE A 1 104 ? 4.121 7.483 -1.133 1.00 68.19 104 ILE A CA 1
ATOM 770 C C . ILE A 1 104 ? 4.554 8.810 -1.763 1.00 68.19 104 ILE A C 1
ATOM 772 O O . ILE A 1 104 ? 5.080 8.813 -2.871 1.00 68.19 104 ILE A O 1
ATOM 776 N N . GLY A 1 105 ? 4.383 9.935 -1.062 1.00 71.81 105 GLY A N 1
ATOM 777 C CA . GLY A 1 105 ? 4.852 11.243 -1.525 1.00 71.81 105 GLY A CA 1
ATOM 778 C C . GLY A 1 105 ? 6.371 11.303 -1.687 1.00 71.81 105 GLY A C 1
ATOM 779 O O . GLY A 1 105 ? 6.865 11.913 -2.628 1.00 71.81 105 GLY A O 1
ATOM 780 N N . PHE A 1 106 ? 7.110 10.624 -0.813 1.00 64.50 106 PHE A N 1
ATOM 781 C CA . PHE A 1 106 ? 8.562 10.528 -0.853 1.00 64.50 106 PHE A CA 1
ATOM 782 C C . PHE A 1 106 ? 9.045 9.653 -2.000 1.00 64.50 106 PHE A C 1
ATOM 784 O O . PHE A 1 106 ? 9.980 10.012 -2.702 1.00 64.50 106 PHE A O 1
ATOM 791 N N . PHE A 1 107 ? 8.378 8.525 -2.229 1.00 62.38 107 PHE A N 1
ATOM 792 C CA . PHE A 1 107 ? 8.620 7.679 -3.384 1.00 62.38 107 PHE A CA 1
ATOM 793 C C . PHE A 1 107 ? 8.321 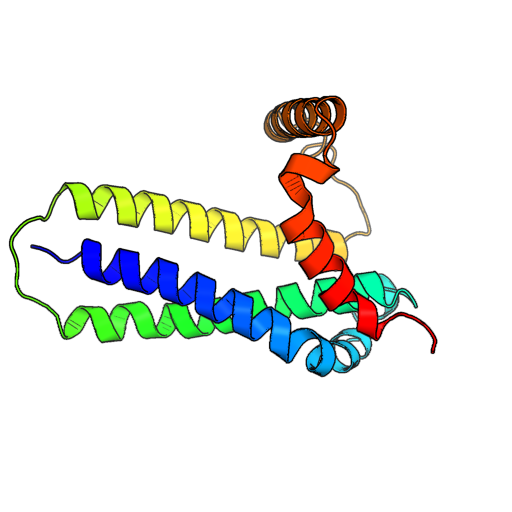8.438 -4.674 1.00 62.38 107 PHE A C 1
ATOM 795 O O . PHE A 1 107 ? 9.161 8.452 -5.563 1.00 62.38 107 PHE A O 1
ATOM 802 N N . ALA A 1 108 ? 7.185 9.138 -4.750 1.00 64.94 108 ALA A N 1
ATOM 803 C CA . ALA A 1 108 ? 6.841 9.997 -5.878 1.00 64.94 108 ALA A CA 1
ATOM 804 C C . ALA A 1 108 ? 7.862 11.127 -6.069 1.00 64.94 108 ALA A C 1
ATOM 806 O O . ALA A 1 108 ? 8.237 11.409 -7.195 1.00 64.94 108 ALA A O 1
ATOM 807 N N . TYR A 1 109 ? 8.381 11.732 -4.998 1.00 63.94 109 TYR A N 1
ATOM 808 C CA . TYR A 1 109 ? 9.494 12.677 -5.078 1.00 63.94 109 TYR A CA 1
ATOM 809 C C . TYR A 1 109 ? 10.752 12.016 -5.650 1.00 63.94 109 TYR A C 1
ATOM 811 O O . TYR A 1 109 ? 11.317 12.474 -6.633 1.00 63.94 109 TYR A O 1
ATOM 819 N N . ASN A 1 110 ? 11.161 10.888 -5.086 1.00 59.78 110 ASN A N 1
ATOM 820 C CA . ASN A 1 110 ? 12.411 10.237 -5.446 1.00 59.78 110 ASN A CA 1
ATOM 821 C C . ASN A 1 110 ? 12.350 9.488 -6.790 1.00 59.78 110 ASN A C 1
ATOM 823 O O . ASN A 1 110 ? 13.372 9.051 -7.309 1.00 59.78 110 ASN A O 1
ATOM 827 N N . THR A 1 111 ? 11.162 9.305 -7.354 1.00 60.66 111 THR A N 1
ATOM 828 C CA . THR A 1 111 ? 10.996 8.777 -8.708 1.00 60.66 111 THR A CA 1
ATOM 829 C C . THR A 1 111 ? 10.730 9.902 -9.691 1.00 60.66 111 THR A C 1
ATOM 831 O O . THR A 1 111 ? 11.422 9.964 -10.686 1.00 60.66 111 THR A O 1
ATOM 834 N N . VAL A 1 112 ? 9.824 10.842 -9.413 1.00 57.31 112 VAL A N 1
ATOM 835 C CA . VAL A 1 112 ? 9.401 11.890 -10.366 1.00 57.31 112 VAL A CA 1
ATOM 836 C C . VAL A 1 112 ? 10.292 13.145 -10.335 1.00 57.31 112 VAL A C 1
ATOM 838 O O . VAL A 1 112 ? 10.362 13.863 -11.329 1.00 57.31 112 VAL A O 1
ATOM 841 N N . LEU A 1 113 ? 10.974 13.435 -9.221 1.00 56.66 113 LEU A N 1
ATOM 842 C CA . LEU A 1 113 ? 11.750 14.670 -8.992 1.00 56.66 113 LEU A CA 1
ATOM 843 C C . LEU A 1 113 ? 13.271 14.445 -8.837 1.00 56.66 113 LEU A C 1
ATOM 845 O O . LEU A 1 113 ? 14.002 15.408 -8.601 1.00 56.66 113 LEU A O 1
ATOM 849 N N . SER A 1 114 ? 13.768 13.215 -9.003 1.00 47.31 114 SER A N 1
ATOM 850 C CA . SER A 1 114 ? 15.181 12.857 -8.788 1.00 47.31 114 SER A CA 1
ATOM 851 C C . SER A 1 114 ? 16.134 13.328 -9.883 1.00 47.31 114 SER A C 1
ATOM 853 O O . SER A 1 114 ? 16.610 12.545 -10.702 1.00 47.31 114 SER A O 1
ATOM 855 N N . ALA A 1 115 ? 16.480 14.611 -9.833 1.00 54.69 115 ALA A N 1
ATOM 856 C CA . ALA A 1 115 ? 17.747 15.104 -10.365 1.00 54.69 115 ALA A CA 1
ATOM 857 C C . ALA A 1 115 ? 18.857 15.168 -9.288 1.00 54.69 115 ALA A C 1
ATOM 859 O O . ALA A 1 115 ? 20.028 15.205 -9.653 1.00 54.69 115 ALA A O 1
ATOM 860 N N . GLU A 1 116 ? 18.533 15.126 -7.983 1.00 48.84 116 GLU A N 1
ATOM 861 C CA . GLU A 1 116 ? 19.518 15.214 -6.884 1.00 48.84 116 GLU A CA 1
ATOM 862 C C . GLU A 1 116 ? 19.123 14.380 -5.644 1.00 48.84 116 GLU A C 1
ATOM 864 O O . GLU A 1 116 ? 18.009 14.484 -5.133 1.00 48.84 116 GLU A O 1
ATOM 869 N N . SER A 1 117 ? 20.056 13.563 -5.135 1.00 45.22 117 SER A N 1
ATOM 870 C CA . SER A 1 117 ? 19.926 12.752 -3.911 1.00 45.22 117 SER A CA 1
ATOM 871 C C . SER A 1 117 ? 20.224 13.566 -2.644 1.00 45.22 117 SER A C 1
ATOM 873 O O . SER A 1 117 ? 21.258 14.234 -2.575 1.00 45.22 117 SER A O 1
ATOM 875 N N . PHE A 1 118 ? 19.384 13.460 -1.606 1.00 54.78 118 PHE A N 1
ATOM 876 C CA . PHE A 1 118 ? 19.555 14.209 -0.353 1.00 54.78 118 PHE A CA 1
ATOM 877 C C . PHE A 1 118 ? 20.208 13.357 0.756 1.00 54.78 118 PHE A C 1
ATOM 879 O O . PHE A 1 118 ? 19.564 12.453 1.291 1.00 54.78 118 PHE A O 1
ATOM 886 N N . PRO A 1 119 ? 21.427 13.697 1.222 1.00 65.50 119 PRO A N 1
ATOM 887 C CA . PRO A 1 119 ? 22.187 12.903 2.203 1.00 65.50 119 PRO A CA 1
ATOM 888 C C . PRO A 1 119 ? 21.536 12.801 3.597 1.00 65.50 119 PRO A C 1
ATOM 890 O O . PRO A 1 119 ? 21.967 12.013 4.437 1.00 65.50 119 PRO A O 1
ATOM 893 N N . MET A 1 120 ? 20.485 13.583 3.861 1.00 69.69 120 MET A N 1
ATOM 894 C CA . MET A 1 120 ? 19.725 13.566 5.116 1.00 69.69 120 MET A CA 1
ATOM 895 C C . MET A 1 120 ? 18.946 12.253 5.329 1.00 69.69 120 MET A C 1
ATOM 897 O O . MET A 1 120 ? 18.665 11.884 6.468 1.00 69.69 120 MET A O 1
ATOM 901 N N . ILE A 1 121 ? 18.599 11.546 4.251 1.00 65.06 121 ILE A N 1
ATOM 902 C CA . ILE A 1 121 ? 17.783 10.322 4.298 1.00 65.06 121 ILE A CA 1
ATOM 903 C C . ILE A 1 121 ? 18.679 9.109 4.565 1.00 65.06 121 ILE A C 1
ATOM 905 O O . ILE A 1 121 ? 18.398 8.312 5.464 1.00 65.06 121 ILE A O 1
ATOM 909 N N . ASP A 1 122 ? 19.800 9.034 3.847 1.00 70.31 122 ASP A N 1
ATOM 910 C CA . ASP A 1 122 ? 20.761 7.927 3.905 1.00 70.31 122 ASP A CA 1
ATOM 911 C C . ASP A 1 122 ? 21.476 7.841 5.259 1.00 70.31 122 ASP A C 1
ATOM 913 O O . ASP A 1 122 ? 21.854 6.763 5.710 1.00 70.31 122 ASP A O 1
ATOM 917 N N . GLN A 1 123 ? 21.620 8.972 5.956 1.00 78.44 123 GLN A N 1
ATOM 918 C CA . GLN A 1 123 ? 22.230 9.035 7.290 1.00 78.44 123 GLN A CA 1
ATOM 919 C C . GLN A 1 123 ? 21.211 8.913 8.434 1.00 78.44 123 GLN A C 1
ATOM 921 O O . GLN A 1 123 ? 21.555 9.096 9.605 1.00 78.44 123 GLN A O 1
ATOM 926 N N . SER A 1 124 ? 19.941 8.633 8.129 1.00 79.00 124 SER A N 1
ATOM 927 C CA . SER A 1 124 ? 18.899 8.569 9.151 1.00 79.00 124 SER A CA 1
ATOM 928 C C . SER A 1 124 ? 19.038 7.328 10.043 1.00 79.00 124 SER A C 1
ATOM 930 O O . SER A 1 124 ? 19.373 6.231 9.596 1.00 79.00 124 SER A O 1
ATOM 932 N N . ARG A 1 125 ? 18.714 7.473 11.337 1.00 80.00 125 ARG A N 1
ATOM 933 C CA . ARG A 1 125 ? 18.709 6.339 12.284 1.00 80.00 125 ARG A CA 1
ATOM 934 C C . ARG A 1 125 ? 17.690 5.264 11.913 1.00 80.00 125 ARG A C 1
ATOM 936 O O . ARG A 1 125 ? 17.906 4.094 12.197 1.00 80.00 125 ARG A O 1
ATOM 943 N N . SER A 1 126 ? 16.603 5.661 11.260 1.00 82.25 126 SER A N 1
ATOM 944 C CA . SER A 1 126 ? 15.635 4.745 10.664 1.00 82.25 126 SER A CA 1
ATOM 945 C C . SER A 1 126 ? 16.288 3.821 9.637 1.00 82.25 126 SER A C 1
ATOM 947 O O . SER A 1 126 ? 16.067 2.617 9.708 1.00 82.25 126 SER A O 1
ATOM 949 N N . ALA A 1 127 ? 17.129 4.349 8.740 1.00 78.94 127 ALA A N 1
ATOM 950 C CA . ALA A 1 127 ? 17.792 3.543 7.716 1.00 78.94 127 ALA A CA 1
ATOM 951 C C . ALA A 1 127 ? 18.695 2.455 8.329 1.00 78.94 127 ALA A C 1
ATOM 953 O O . ALA A 1 127 ? 18.671 1.315 7.876 1.00 78.94 127 ALA A O 1
ATOM 954 N N . GLN A 1 128 ? 19.408 2.777 9.415 1.00 80.25 128 GLN A N 1
ATOM 955 C CA . GLN A 1 128 ? 20.257 1.821 10.141 1.00 80.25 128 GLN A CA 1
ATOM 956 C C . GLN A 1 128 ? 19.440 0.675 10.759 1.00 80.25 128 GLN A C 1
ATOM 958 O O . GLN A 1 128 ? 19.744 -0.493 10.540 1.00 80.25 128 GLN A O 1
ATOM 963 N N . VAL A 1 129 ? 18.350 0.997 11.463 1.00 83.75 129 VAL A N 1
ATOM 964 C CA . VAL A 1 129 ? 17.501 -0.011 12.126 1.00 83.75 129 VAL A CA 1
ATOM 965 C C . VAL A 1 129 ? 16.842 -0.959 11.120 1.00 83.75 129 VAL A C 1
ATOM 967 O O . VAL A 1 129 ? 16.767 -2.163 11.366 1.00 83.75 129 VAL A O 1
ATOM 970 N N . PHE A 1 130 ? 16.368 -0.443 9.982 1.00 82.19 130 PHE A N 1
ATOM 971 C CA . PHE A 1 130 ? 15.773 -1.290 8.945 1.00 82.19 130 PHE A CA 1
ATOM 972 C C . PHE A 1 130 ? 16.813 -2.179 8.247 1.00 82.19 130 PHE A C 1
ATOM 974 O O . PHE A 1 130 ? 16.499 -3.327 7.933 1.00 82.19 130 PHE A O 1
ATOM 981 N N . GLY A 1 131 ? 18.047 -1.694 8.067 1.00 79.62 131 GLY A N 1
ATOM 982 C CA . GLY A 1 131 ? 19.152 -2.491 7.525 1.00 79.62 131 GLY A CA 1
ATOM 983 C C . GLY A 1 131 ? 19.528 -3.679 8.417 1.00 79.62 131 GLY A C 1
ATOM 984 O O . GLY A 1 131 ? 19.658 -4.805 7.931 1.00 79.62 131 GLY A O 1
ATOM 985 N N . ASP A 1 132 ? 19.610 -3.467 9.732 1.00 82.75 132 ASP A N 1
ATOM 986 C CA . ASP A 1 132 ? 19.931 -4.533 10.694 1.00 82.75 132 ASP A CA 1
ATOM 987 C C . ASP A 1 132 ? 18.848 -5.630 10.722 1.00 82.75 132 ASP A C 1
ATOM 989 O O . ASP A 1 132 ? 19.142 -6.830 10.809 1.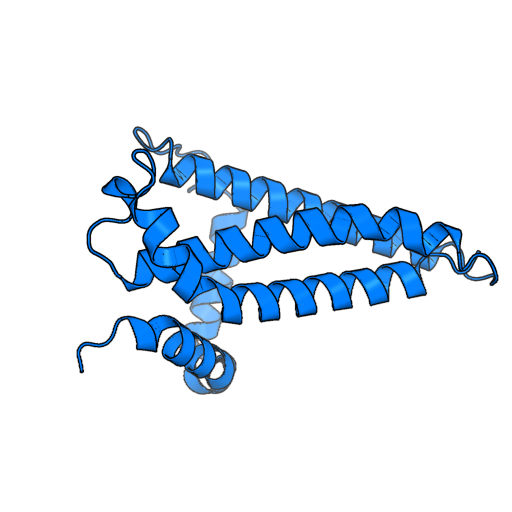00 82.75 132 ASP A O 1
ATOM 993 N N . MET A 1 133 ? 17.575 -5.231 10.604 1.00 77.44 133 MET A N 1
ATOM 994 C CA . MET A 1 133 ? 16.448 -6.166 10.514 1.00 77.44 133 MET A CA 1
ATOM 995 C C . MET A 1 133 ? 16.470 -6.974 9.214 1.00 77.44 133 MET A C 1
ATOM 997 O O . MET A 1 133 ? 16.256 -8.185 9.262 1.00 77.44 133 MET A O 1
ATOM 1001 N N . ALA A 1 134 ? 16.752 -6.334 8.077 1.00 76.62 134 ALA A N 1
ATOM 1002 C CA . ALA A 1 134 ? 16.864 -7.015 6.788 1.00 76.62 134 ALA A CA 1
ATOM 1003 C C . ALA A 1 134 ? 17.971 -8.085 6.818 1.00 76.62 134 ALA A C 1
ATOM 1005 O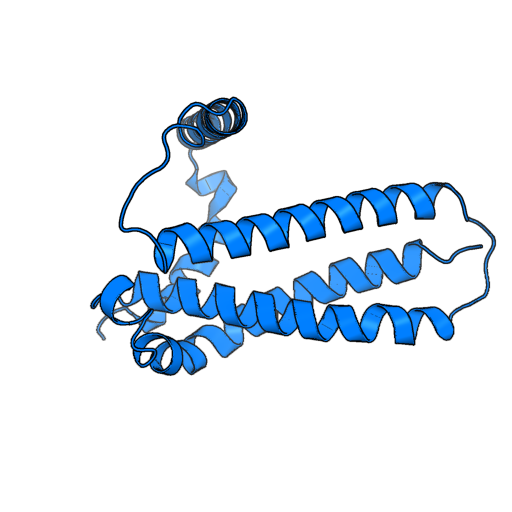 O . ALA A 1 134 ? 17.717 -9.245 6.496 1.00 76.62 134 ALA A O 1
ATOM 1006 N N . THR A 1 135 ? 19.148 -7.728 7.340 1.00 77.56 135 THR A N 1
ATOM 1007 C CA . THR A 1 135 ? 20.305 -8.635 7.460 1.00 77.56 135 THR A CA 1
ATOM 1008 C C . THR A 1 135 ? 19.988 -9.861 8.331 1.00 77.56 135 THR A C 1
ATOM 1010 O O . THR A 1 135 ? 20.319 -10.994 7.987 1.00 77.56 135 THR A O 1
ATOM 1013 N N . SER A 1 136 ? 19.261 -9.657 9.435 1.00 77.12 136 SER A N 1
ATOM 1014 C CA . SER A 1 136 ? 18.853 -10.739 10.346 1.00 77.12 136 SER A CA 1
ATOM 1015 C C . SER A 1 136 ? 17.853 -11.726 9.723 1.00 77.12 136 SER A C 1
ATOM 1017 O O . SER A 1 136 ? 17.792 -12.891 10.128 1.00 77.12 136 SER A O 1
ATOM 1019 N N . ILE A 1 137 ? 17.026 -11.261 8.781 1.00 69.88 137 ILE A N 1
ATOM 1020 C CA . ILE A 1 137 ? 16.065 -12.095 8.043 1.00 69.88 137 ILE A CA 1
ATOM 1021 C C . ILE A 1 137 ? 16.800 -12.919 6.980 1.00 69.88 137 ILE A C 1
ATOM 1023 O O . ILE A 1 137 ? 16.496 -14.100 6.800 1.00 69.88 137 ILE A O 1
ATOM 1027 N N . GLU A 1 138 ? 17.801 -12.325 6.336 1.00 68.62 138 GLU A N 1
ATOM 1028 C CA . GLU A 1 138 ? 18.616 -12.961 5.301 1.00 68.62 138 GLU A CA 1
ATOM 1029 C C . GLU A 1 138 ? 19.493 -14.099 5.860 1.00 68.62 138 GLU A C 1
ATOM 1031 O O . GLU A 1 138 ? 19.545 -15.185 5.283 1.00 68.62 138 GLU A O 1
ATOM 1036 N N . GLU A 1 139 ? 20.063 -13.934 7.061 1.00 78.25 139 GLU A N 1
ATOM 1037 C CA . GLU A 1 139 ? 20.816 -14.998 7.753 1.00 78.25 139 GLU A CA 1
ATOM 1038 C C . GLU A 1 139 ? 19.954 -16.204 8.176 1.00 78.25 139 GLU A C 1
ATOM 1040 O O . GLU A 1 139 ? 20.465 -17.315 8.343 1.00 78.25 139 GLU A O 1
ATOM 1045 N N . ARG A 1 140 ? 18.637 -16.027 8.357 1.00 72.00 140 ARG A N 1
ATOM 1046 C CA . ARG A 1 140 ? 17.715 -17.074 8.847 1.00 72.00 140 ARG A CA 1
ATOM 1047 C C . ARG A 1 140 ? 16.945 -17.793 7.742 1.00 72.00 140 ARG A C 1
ATOM 1049 O O . ARG A 1 140 ? 15.890 -18.367 8.011 1.00 72.00 140 ARG A O 1
ATOM 1056 N N . ASN A 1 141 ? 17.523 -17.853 6.546 1.00 69.12 141 ASN A N 1
ATOM 1057 C CA . ASN A 1 141 ? 17.002 -18.588 5.396 1.00 69.12 141 ASN A CA 1
ATOM 1058 C C . ASN A 1 141 ? 15.625 -18.035 4.941 1.00 69.12 141 ASN A C 1
ATOM 1060 O O . ASN A 1 141 ? 14.574 -18.576 5.316 1.00 69.12 141 ASN A O 1
ATOM 1064 N N . PRO A 1 142 ? 15.624 -16.932 4.167 1.00 64.25 142 PRO A N 1
ATOM 1065 C CA . PRO A 1 142 ? 14.449 -16.090 3.910 1.00 64.25 142 PRO A CA 1
ATOM 1066 C C . PRO A 1 142 ? 13.287 -16.847 3.252 1.00 64.25 142 PRO A C 1
ATOM 1068 O O . PRO A 1 142 ? 12.129 -16.569 3.555 1.00 64.25 142 PRO A O 1
ATOM 1071 N N . GLU A 1 143 ? 13.585 -17.874 2.456 1.00 65.88 143 GLU A N 1
ATOM 1072 C CA . GLU A 1 143 ? 12.636 -18.774 1.781 1.00 65.88 143 GLU A CA 1
ATOM 1073 C C . GLU A 1 143 ? 11.573 -19.366 2.729 1.00 65.88 143 GLU A C 1
ATOM 1075 O O . GLU A 1 143 ? 10.383 -19.389 2.416 1.00 65.88 143 GLU A O 1
ATOM 1080 N N . ARG A 1 144 ? 11.960 -19.803 3.940 1.00 68.94 144 ARG A N 1
ATOM 1081 C CA . ARG A 1 144 ? 10.992 -20.376 4.900 1.00 68.94 144 ARG A CA 1
ATOM 1082 C C . ARG A 1 144 ? 10.093 -19.328 5.549 1.00 68.94 144 ARG A C 1
ATOM 1084 O O . ARG A 1 144 ? 8.999 -19.667 5.990 1.00 68.94 144 ARG A O 1
ATOM 1091 N N . ALA A 1 145 ? 10.567 -18.091 5.667 1.00 66.75 145 ALA A N 1
ATOM 1092 C CA . ALA A 1 145 ? 9.829 -17.008 6.309 1.00 66.75 145 ALA A CA 1
ATOM 1093 C C . ALA A 1 145 ? 8.928 -16.258 5.315 1.00 66.75 145 ALA A C 1
ATOM 1095 O O . ALA A 1 145 ? 7.843 -15.807 5.683 1.00 66.75 145 ALA A O 1
ATOM 1096 N N . LEU A 1 146 ? 9.371 -16.144 4.061 1.00 75.06 146 LEU A N 1
ATOM 1097 C CA . LEU A 1 146 ? 8.778 -15.278 3.045 1.00 75.06 146 LEU A CA 1
ATOM 1098 C C . LEU A 1 146 ? 8.229 -16.026 1.829 1.00 75.06 146 LEU A C 1
ATOM 1100 O O . LEU A 1 146 ? 7.661 -15.372 0.967 1.00 75.06 146 LEU A O 1
ATOM 1104 N N . GLY A 1 147 ? 8.299 -17.361 1.765 1.00 76.56 147 GLY A N 1
ATOM 1105 C CA . GLY A 1 147 ? 7.863 -18.120 0.584 1.00 76.56 147 GLY A CA 1
ATOM 1106 C C . GLY A 1 147 ? 6.436 -17.810 0.106 1.00 76.56 147 GLY A C 1
ATOM 1107 O O . GLY A 1 147 ? 6.183 -17.780 -1.093 1.00 76.56 147 GLY A O 1
ATOM 1108 N N . TRP A 1 148 ? 5.503 -17.485 1.011 1.00 81.56 148 TRP A N 1
ATOM 1109 C CA . TRP A 1 148 ? 4.157 -17.044 0.614 1.00 81.56 148 TRP A CA 1
ATOM 1110 C C . TRP A 1 148 ? 4.158 -15.675 -0.087 1.00 81.56 148 TRP A C 1
ATOM 1112 O O . TRP A 1 148 ? 3.365 -15.470 -0.998 1.00 81.56 148 TRP A O 1
ATOM 1122 N N . VAL A 1 149 ? 5.041 -14.754 0.315 1.00 81.62 149 VAL A N 1
ATOM 1123 C CA . VAL A 1 149 ? 5.234 -13.444 -0.328 1.00 81.62 149 VAL A CA 1
ATOM 1124 C C . VAL A 1 149 ? 5.913 -13.627 -1.677 1.00 81.62 149 VAL A C 1
ATOM 1126 O O . VAL A 1 149 ? 5.472 -13.021 -2.648 1.00 81.62 149 VAL A O 1
ATOM 1129 N N . THR A 1 150 ? 6.932 -14.490 -1.751 1.00 82.00 150 THR A N 1
ATOM 1130 C CA . THR A 1 150 ? 7.646 -14.803 -2.995 1.00 82.00 150 THR A CA 1
ATOM 1131 C C . THR A 1 150 ? 6.683 -15.314 -4.061 1.00 82.00 150 THR A C 1
ATOM 1133 O O . THR A 1 150 ? 6.668 -14.778 -5.160 1.00 82.00 150 THR A O 1
ATOM 1136 N N . LEU A 1 151 ? 5.775 -16.232 -3.709 1.00 83.50 151 LEU A N 1
ATOM 1137 C CA . LEU A 1 151 ? 4.746 -16.723 -4.634 1.00 83.50 151 LEU A CA 1
ATOM 1138 C C . LEU A 1 151 ? 3.814 -15.614 -5.141 1.00 83.50 151 LEU A C 1
ATOM 1140 O O . LEU A 1 151 ? 3.421 -15.617 -6.303 1.00 83.50 151 LEU A O 1
ATOM 1144 N N . GLN A 1 152 ? 3.431 -14.666 -4.280 1.00 85.62 152 GLN A N 1
ATOM 1145 C CA . GLN A 1 152 ? 2.598 -13.536 -4.705 1.00 85.62 152 GLN A CA 1
ATOM 1146 C C . GLN A 1 152 ? 3.374 -12.560 -5.593 1.00 85.62 152 GLN A C 1
ATOM 1148 O O . GLN A 1 152 ? 2.803 -12.019 -6.536 1.00 85.62 152 GLN A O 1
ATOM 1153 N N . TYR A 1 153 ? 4.660 -12.346 -5.308 1.00 83.75 153 TYR A N 1
ATOM 1154 C CA . TYR A 1 153 ? 5.544 -11.541 -6.143 1.00 83.75 153 TYR A CA 1
ATOM 1155 C C . TYR A 1 153 ? 5.714 -12.173 -7.526 1.00 83.75 153 TYR A C 1
ATOM 1157 O O . TYR A 1 153 ? 5.421 -11.510 -8.515 1.00 83.75 153 TYR A O 1
ATOM 1165 N N . GLU A 1 154 ? 6.081 -13.454 -7.595 1.00 85.69 154 GLU A N 1
ATOM 1166 C CA . GLU A 1 154 ? 6.201 -14.221 -8.842 1.00 85.69 154 GLU A CA 1
ATOM 1167 C C . GLU A 1 154 ? 4.896 -14.188 -9.640 1.00 85.69 154 GLU A C 1
ATOM 1169 O O . GLU A 1 154 ? 4.893 -13.886 -10.830 1.00 85.69 154 GLU A O 1
ATOM 1174 N N . GLN A 1 155 ? 3.755 -14.398 -8.978 1.00 86.31 155 GLN A N 1
ATOM 1175 C CA . GLN A 1 155 ? 2.450 -14.310 -9.626 1.00 86.31 155 GLN A CA 1
ATOM 1176 C C . GLN A 1 155 ? 2.174 -12.905 -10.185 1.00 86.31 155 GLN A C 1
ATOM 1178 O O . GLN A 1 155 ? 1.630 -12.784 -11.283 1.00 86.31 155 GLN A O 1
ATOM 1183 N N . LEU A 1 156 ? 2.553 -11.850 -9.461 1.00 83.38 156 LEU A N 1
ATOM 1184 C CA . LEU A 1 156 ? 2.380 -10.468 -9.904 1.00 83.38 156 LEU A CA 1
ATOM 1185 C C . LEU A 1 156 ? 3.268 -10.133 -11.107 1.00 83.38 156 LEU A C 1
ATOM 1187 O O . LEU A 1 156 ? 2.800 -9.470 -12.028 1.00 83.38 156 LEU A O 1
ATOM 1191 N N . VAL A 1 157 ? 4.527 -10.583 -11.111 1.00 86.69 157 VAL A N 1
ATOM 1192 C CA . VAL A 1 157 ? 5.478 -10.312 -12.203 1.00 86.69 157 VAL A CA 1
ATOM 1193 C C . VAL A 1 157 ? 5.381 -11.308 -13.358 1.00 86.69 157 VAL A C 1
ATOM 1195 O O . VAL A 1 157 ? 5.937 -11.035 -14.411 1.00 86.69 157 VAL A O 1
ATOM 1198 N N . SER A 1 158 ? 4.622 -12.402 -13.230 1.00 85.38 158 SER A N 1
ATOM 1199 C CA . SER A 1 158 ? 4.426 -13.401 -14.299 1.00 85.38 158 SER A CA 1
ATOM 1200 C C . SER A 1 158 ? 3.922 -12.808 -15.623 1.00 85.38 158 SER A C 1
ATOM 1202 O O . SER A 1 158 ? 4.212 -13.323 -16.696 1.00 85.38 158 SER A O 1
ATOM 1204 N N . VAL A 1 159 ? 3.229 -11.665 -15.574 1.00 81.88 159 VAL A N 1
ATOM 1205 C CA . VAL A 1 159 ? 2.805 -10.897 -16.761 1.00 81.88 159 VAL A CA 1
ATOM 1206 C C . VAL A 1 159 ? 3.973 -10.315 -17.572 1.00 81.88 159 VAL A C 1
ATOM 1208 O O . VAL A 1 159 ? 3.765 -9.837 -18.685 1.00 81.88 159 VAL A O 1
ATOM 1211 N N . CYS A 1 160 ? 5.180 -10.329 -17.006 1.00 83.38 160 CYS A N 1
ATOM 1212 C CA . CYS A 1 160 ? 6.420 -9.840 -17.594 1.00 83.38 160 CYS A CA 1
ATOM 1213 C C . CYS A 1 160 ? 7.326 -10.944 -18.148 1.00 83.38 160 CYS A C 1
ATOM 1215 O O . CYS A 1 160 ? 8.299 -10.613 -18.828 1.00 83.38 160 CYS A O 1
ATOM 1217 N N . GLU A 1 161 ? 7.040 -12.222 -17.880 1.00 79.75 161 GLU A N 1
ATOM 1218 C CA . GLU A 1 161 ? 7.822 -13.322 -18.444 1.00 79.75 161 GLU A CA 1
ATOM 1219 C C . GLU A 1 161 ? 7.488 -13.500 -19.939 1.00 79.75 161 GLU A C 1
ATOM 1221 O O . GLU A 1 161 ? 6.312 -13.533 -20.318 1.00 79.75 161 GLU A O 1
ATOM 1226 N N . PRO A 1 162 ? 8.498 -13.585 -20.824 1.00 61.38 162 PRO A N 1
ATOM 1227 C CA . PRO A 1 162 ? 8.262 -13.898 -22.224 1.00 61.38 162 PRO A CA 1
ATOM 1228 C C . PRO A 1 162 ? 7.798 -15.357 -22.339 1.00 61.38 162 PRO A C 1
ATOM 1230 O O . PRO A 1 162 ? 8.502 -16.260 -21.889 1.00 61.38 162 PRO A O 1
ATOM 1233 N N . ASN A 1 163 ? 6.616 -15.570 -22.931 1.00 52.28 163 ASN A N 1
ATOM 1234 C CA . ASN A 1 163 ? 6.126 -16.907 -23.305 1.00 52.28 163 ASN A CA 1
ATOM 1235 C C . ASN A 1 163 ? 7.085 -17.624 -24.264 1.00 52.28 163 ASN A C 1
ATOM 1237 O O . ASN A 1 163 ? 7.634 -16.936 -25.160 1.00 52.28 163 ASN A O 1
#

Radius of gyration: 19.22 Å; chains: 1; bounding box: 47×36×49 Å

Secondary structure (DSSP, 8-state):
--TTHHHHHHHHHHHHHHHHHHHHHHHHHHHHHHH-TTTHHHHTT-HHHHHHHHHHHHHHHHHHHHHHHHHHHHHH------TTHHHHHHHHHHHHHHHHHHHHHHHHHHHHS-SS--HHHHT-HHHHHHHHHHHHHHTT-HHHHHHHHHHHHHHHHGGGS--

Foldseek 3Di:
DPLQPVLVVLLVVLLVVLLVQLLVCLVVCLVVQLPPPLQVVLQDPDLLSSSVVSSVVSSVVSSVVSVVCSVVVSVVPPDDDDPDVSVVVVVVVVVVVVVVVVVVVVVCCCRRVPPDDDVVVVPDPVVVVVVVVVVVCVVVPVCVVCVVVVVSSCVSCVVVDDD

Sequence (163 aa):
YSRGLVREVMAIVGWVVAAIAAFVFSPQVMPLIKEIPMVGPILGDSCELSIIASFAAVFAIVLLIASFFTPLLSSVINKSMLGKLDQSLGFIFGVLRGIALIAIGFFAYNTVLSAESFPMIDQSRSAQVFGDMATSIEERNPERALGWVTLQYEQLVSVCEPN

pLDDT: mean 70.74, std 12.86, range [39.53, 90.94]